Protein AF-A0A0Q7WEF3-F1 (afdb_monomer_lite)

Sequence (78 aa):
MLRKMKRTVICMHPLRAYRKARKLTLDDVVKETKLSKATVSRIEQHKNAPSADSLRRLCKFTGGLLTPNDFFGVERQS

Secondary structure (DSSP, 8-state):
----------PPPHHHHHHHHTT--HHHHHHHH---HHHHHHHHTTSSPPPHHHHHHHHHHTTTSS-GGGGS------

pLDDT: mean 86.51, std 18.55, range [39.06, 98.19]

Foldseek 3Di:
DDDPDPPPPPDFQPLVVLCVVVVHDLVNLCVQLVDDSVQSVCLRVLNDQDDPSSQVSSCVVSVNPDHSVSSDDPPPPD

Structure (mmCIF, N/CA/C/O backbone):
data_AF-A0A0Q7WEF3-F1
#
_entry.id   AF-A0A0Q7WEF3-F1
#
loop_
_atom_site.group_PDB
_atom_site.id
_atom_site.type_symbol
_atom_site.label_atom_id
_atom_site.label_alt_id
_atom_site.label_comp_id
_atom_site.label_asym_id
_atom_site.label_entity_id
_atom_site.label_seq_id
_atom_site.pdbx_PDB_ins_code
_atom_site.Cartn_x
_atom_site.Cartn_y
_atom_site.Cartn_z
_atom_site.occupancy
_atom_site.B_iso_or_equiv
_atom_site.auth_seq_id
_atom_site.auth_comp_id
_atom_site.auth_asym_id
_atom_site.auth_atom_id
_atom_site.pdbx_PDB_model_num
ATOM 1 N N . MET A 1 1 ? 2.449 22.464 -39.562 1.00 43.62 1 MET A N 1
ATOM 2 C CA . MET A 1 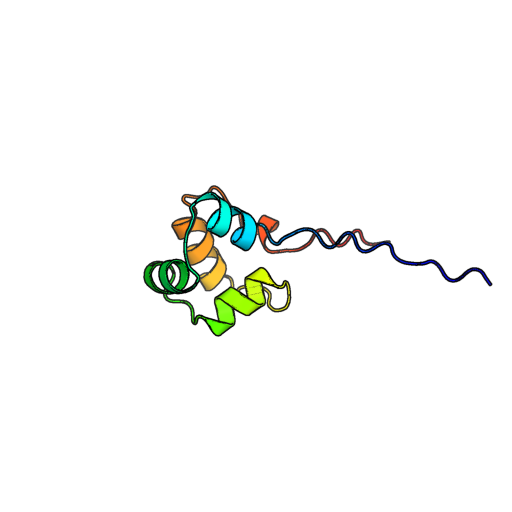1 ? 3.021 21.584 -38.516 1.00 43.62 1 MET A CA 1
ATOM 3 C C . MET A 1 1 ? 1.887 20.995 -37.685 1.00 43.62 1 MET A C 1
ATOM 5 O O . MET A 1 1 ? 1.208 21.740 -36.991 1.00 43.62 1 MET A O 1
ATOM 9 N N . LEU A 1 2 ? 1.630 19.690 -37.794 1.00 44.69 2 LEU A N 1
ATOM 10 C CA . LEU A 1 2 ? 0.557 19.018 -37.053 1.00 44.69 2 LEU A CA 1
ATOM 11 C C . LEU A 1 2 ? 1.040 18.723 -35.621 1.00 44.69 2 LEU A C 1
ATOM 13 O O . LEU A 1 2 ? 1.972 17.943 -35.422 1.00 44.69 2 LEU A O 1
ATOM 17 N N . ARG A 1 3 ? 0.443 19.373 -34.617 1.00 50.28 3 ARG A N 1
ATOM 18 C CA . ARG A 1 3 ? 0.760 19.161 -33.196 1.00 50.28 3 ARG A CA 1
ATOM 19 C C . ARG A 1 3 ? 0.294 17.749 -32.815 1.00 50.28 3 ARG A C 1
ATOM 21 O O . ARG A 1 3 ? -0.907 17.497 -32.761 1.00 50.28 3 ARG A O 1
ATOM 28 N N . LYS A 1 4 ? 1.220 16.806 -32.593 1.00 50.94 4 LYS A N 1
ATOM 29 C CA . LYS A 1 4 ? 0.883 15.452 -32.119 1.00 50.94 4 LYS A CA 1
ATOM 30 C C . LYS A 1 4 ? 0.235 15.559 -30.734 1.00 50.94 4 LYS A C 1
ATOM 32 O O . LYS A 1 4 ? 0.916 15.764 -29.734 1.00 50.94 4 LYS A O 1
ATOM 37 N N . MET A 1 5 ? -1.088 15.445 -30.684 1.00 50.75 5 MET A N 1
ATOM 38 C CA . MET A 1 5 ? -1.849 15.367 -29.441 1.00 50.75 5 MET A CA 1
ATOM 39 C C . MET A 1 5 ? -1.550 14.010 -28.791 1.00 50.75 5 MET A C 1
ATOM 41 O O . MET A 1 5 ? -2.018 12.976 -29.269 1.00 50.75 5 MET A O 1
ATOM 45 N N . LYS A 1 6 ? -0.730 13.992 -27.733 1.00 51.53 6 LYS A N 1
ATOM 46 C CA . LYS A 1 6 ? -0.509 12.785 -26.927 1.00 51.53 6 LYS A CA 1
ATOM 47 C C . LYS A 1 6 ? -1.845 12.428 -26.270 1.00 51.53 6 LYS A C 1
ATOM 49 O O . LYS A 1 6 ? -2.284 13.113 -25.351 1.00 51.53 6 LYS A O 1
ATOM 54 N N . ARG A 1 7 ? -2.535 11.402 -26.779 1.00 48.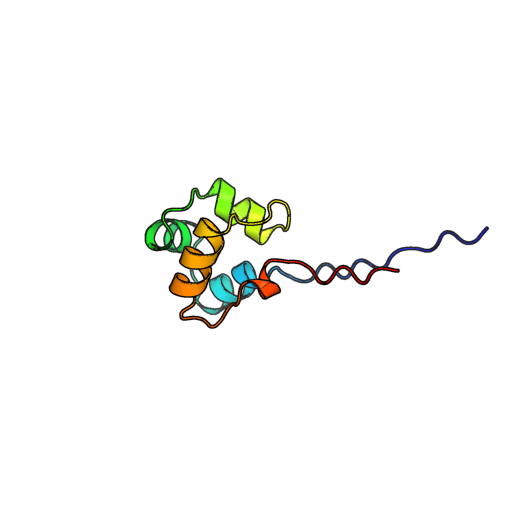25 7 ARG A N 1
ATOM 55 C CA . ARG A 1 7 ? -3.725 10.842 -26.126 1.00 48.25 7 ARG A CA 1
ATOM 56 C C . ARG A 1 7 ? -3.268 10.134 -24.854 1.00 48.25 7 ARG A C 1
ATOM 58 O O . ARG A 1 7 ? -2.942 8.952 -24.884 1.00 48.25 7 ARG A O 1
ATOM 65 N N . THR A 1 8 ? -3.211 10.862 -23.748 1.00 54.31 8 THR A N 1
ATOM 66 C CA . THR A 1 8 ? -3.023 10.260 -22.430 1.00 54.31 8 THR A CA 1
ATOM 67 C C . THR A 1 8 ? -4.340 9.599 -22.047 1.00 54.31 8 THR A C 1
ATOM 69 O O . THR A 1 8 ? -5.294 10.277 -21.670 1.00 54.31 8 THR A O 1
ATOM 72 N N . VAL A 1 9 ? -4.430 8.277 -22.179 1.00 56.81 9 VAL A N 1
ATOM 73 C CA . VAL A 1 9 ? -5.507 7.531 -21.525 1.00 56.81 9 VAL A CA 1
ATOM 74 C C . VAL A 1 9 ? -5.215 7.617 -20.032 1.00 56.81 9 VAL A C 1
ATOM 76 O O . VAL A 1 9 ? -4.274 6.992 -19.552 1.00 56.81 9 VAL A O 1
ATOM 79 N N . ILE A 1 10 ? -5.969 8.443 -19.306 1.00 58.62 10 ILE A N 1
ATOM 80 C CA . ILE A 1 10 ? -5.872 8.511 -17.846 1.00 58.62 10 ILE A CA 1
ATOM 81 C C . ILE A 1 10 ? -6.532 7.238 -17.310 1.00 58.62 10 ILE A C 1
ATOM 83 O O . ILE A 1 10 ? -7.734 7.203 -17.049 1.00 58.62 10 ILE A O 1
ATOM 87 N N . CYS A 1 11 ? -5.762 6.156 -17.219 1.00 74.00 11 CYS A N 1
ATOM 88 C CA . CYS A 1 11 ? -6.204 4.947 -16.544 1.00 74.00 11 CYS A CA 1
ATOM 89 C C . CYS A 1 11 ? -6.163 5.162 -15.023 1.00 74.00 11 CYS A C 1
ATOM 91 O O . CYS A 1 11 ? -5.329 5.892 -14.489 1.00 74.00 11 CYS A O 1
ATOM 93 N N . MET A 1 12 ? -7.118 4.567 -14.311 1.00 88.81 12 MET A N 1
ATOM 94 C CA . MET A 1 12 ? -7.140 4.602 -12.850 1.00 88.81 12 MET A CA 1
ATOM 95 C C . MET A 1 12 ? -5.951 3.803 -12.296 1.00 88.81 12 MET A C 1
ATOM 97 O O . MET A 1 12 ? -5.752 2.661 -12.703 1.00 88.81 12 MET A O 1
ATOM 101 N N . HIS A 1 13 ? -5.214 4.366 -11.331 1.00 93.69 13 HIS A N 1
ATOM 102 C CA . HIS A 1 13 ? -4.081 3.687 -10.694 1.00 93.69 13 HIS A CA 1
ATOM 103 C C . HIS A 1 13 ? -4.487 2.305 -10.136 1.00 93.69 13 HIS A C 1
ATOM 105 O O . HIS A 1 13 ? -5.499 2.229 -9.425 1.00 93.69 13 HIS A O 1
ATOM 111 N N . PRO A 1 14 ? -3.697 1.230 -10.340 1.00 95.38 14 PRO A N 1
ATOM 112 C CA . PRO A 1 14 ? -4.039 -0.120 -9.874 1.00 95.38 14 PRO A CA 1
ATOM 113 C C . PRO A 1 14 ? -4.354 -0.216 -8.374 1.00 95.38 14 PRO A C 1
ATOM 115 O O . PRO A 1 14 ? -5.372 -0.785 -7.989 1.00 95.38 14 PRO A O 1
ATOM 118 N N . LEU A 1 15 ? -3.566 0.442 -7.513 1.00 96.62 15 LEU A N 1
ATOM 119 C CA . LEU A 1 15 ? -3.880 0.576 -6.078 1.00 96.62 15 LEU A CA 1
ATOM 120 C C . LEU A 1 15 ? -5.281 1.158 -5.804 1.00 96.62 15 LEU A C 1
ATOM 122 O O . LEU A 1 15 ? -6.020 0.636 -4.968 1.00 96.62 15 LEU A O 1
ATOM 126 N N . ARG A 1 16 ? -5.678 2.209 -6.532 1.00 96.50 16 ARG A N 1
ATOM 127 C CA . ARG A 1 16 ? -7.003 2.825 -6.385 1.00 96.50 16 ARG A CA 1
ATOM 128 C C . ARG A 1 16 ? -8.105 1.876 -6.852 1.00 96.50 16 ARG A C 1
ATOM 130 O O . ARG A 1 16 ? -9.146 1.795 -6.198 1.00 96.50 16 ARG A O 1
ATOM 137 N N . ALA A 1 17 ? -7.865 1.148 -7.944 1.00 96.19 17 ALA A N 1
ATOM 138 C CA . ALA A 1 17 ? -8.768 0.119 -8.449 1.00 96.19 17 ALA A CA 1
ATOM 139 C C . ALA A 1 17 ? -8.996 -0.981 -7.401 1.00 96.19 17 ALA A C 1
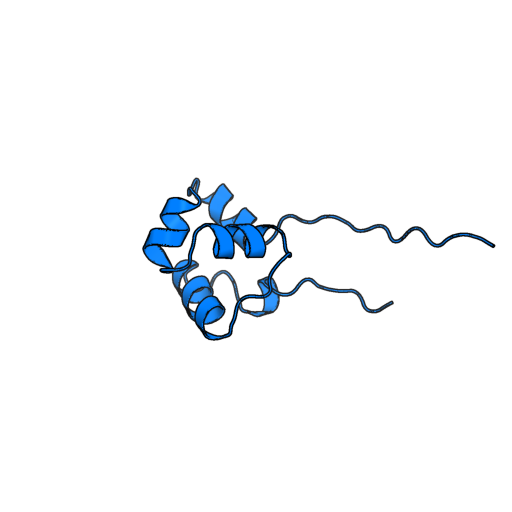ATOM 141 O O . ALA A 1 17 ? -10.136 -1.250 -7.022 1.00 96.19 17 ALA A O 1
ATOM 142 N N . TYR A 1 18 ? -7.905 -1.534 -6.861 1.00 97.44 18 TYR A N 1
ATOM 143 C CA . TYR A 1 18 ? -7.915 -2.546 -5.806 1.00 97.44 18 TYR A CA 1
ATOM 144 C C . TYR A 1 18 ? -8.735 -2.096 -4.592 1.00 97.44 18 TYR A C 1
ATOM 146 O O . TYR A 1 18 ? -9.618 -2.820 -4.121 1.00 97.44 18 TYR A O 1
ATOM 154 N N . ARG A 1 19 ? -8.465 -0.877 -4.107 1.00 97.56 19 ARG A N 1
ATOM 155 C CA . ARG A 1 19 ? -9.113 -0.299 -2.929 1.00 97.56 19 ARG A CA 1
ATOM 156 C C . ARG A 1 19 ? -10.617 -0.127 -3.140 1.00 97.56 19 ARG A C 1
ATOM 158 O O . ARG A 1 19 ? -11.409 -0.528 -2.289 1.00 97.56 19 ARG A O 1
ATOM 165 N N . LYS A 1 20 ? -11.021 0.447 -4.278 1.00 97.25 20 LYS A N 1
ATOM 166 C CA . LYS A 1 20 ? -12.435 0.681 -4.605 1.00 97.25 20 LYS A CA 1
ATOM 167 C C . LYS A 1 20 ? -13.208 -0.619 -4.807 1.00 97.25 20 LYS A C 1
ATOM 169 O O . LYS A 1 20 ? -14.315 -0.721 -4.286 1.00 97.25 20 LYS A O 1
ATOM 174 N N . ALA A 1 21 ? -12.618 -1.615 -5.468 1.00 97.50 21 ALA A N 1
ATOM 175 C CA . ALA A 1 21 ? -13.235 -2.930 -5.647 1.00 97.50 21 ALA A CA 1
ATOM 176 C C . ALA A 1 21 ? -13.549 -3.619 -4.306 1.00 97.50 21 ALA A C 1
ATOM 178 O O . ALA A 1 21 ? -14.556 -4.309 -4.182 1.00 97.50 21 ALA A O 1
ATOM 179 N N . ARG A 1 22 ? -12.725 -3.377 -3.279 1.00 97.69 22 ARG A N 1
ATOM 180 C CA . ARG A 1 22 ? -12.903 -3.910 -1.918 1.00 97.69 22 ARG A CA 1
ATOM 181 C C . ARG A 1 22 ? -13.653 -2.972 -0.969 1.00 97.69 22 ARG A C 1
ATOM 183 O O . ARG A 1 22 ? -13.719 -3.251 0.220 1.00 97.69 22 ARG A O 1
ATOM 190 N N . LYS A 1 23 ? -14.212 -1.865 -1.475 1.00 98.06 23 LYS A N 1
ATOM 191 C CA . LYS A 1 23 ? -14.919 -0.837 -0.684 1.00 98.06 23 LYS A CA 1
ATOM 192 C C . LYS A 1 23 ? -14.088 -0.261 0.477 1.00 98.06 23 LYS A C 1
ATOM 194 O O . LYS A 1 23 ? -14.643 0.188 1.472 1.00 98.06 23 LYS A O 1
ATOM 199 N N . LEU A 1 24 ? -12.765 -0.228 0.324 1.00 97.69 24 LEU A N 1
ATOM 200 C CA . LEU A 1 24 ? -11.845 0.286 1.335 1.00 97.69 24 LEU A CA 1
ATOM 201 C C . LEU A 1 24 ? -11.721 1.818 1.255 1.00 97.69 24 LEU A C 1
ATOM 203 O O . LEU A 1 24 ? -11.683 2.435 0.175 1.00 97.69 24 LEU A O 1
ATOM 207 N N . THR A 1 25 ? -11.619 2.455 2.413 1.00 97.94 25 THR A N 1
ATOM 208 C CA . THR A 1 25 ? -11.284 3.873 2.543 1.00 97.94 25 THR A CA 1
ATOM 209 C C . THR A 1 25 ? -9.773 4.080 2.410 1.00 97.94 25 THR A C 1
ATOM 211 O O . THR A 1 25 ? -8.985 3.133 2.401 1.00 97.94 25 THR A O 1
ATOM 214 N N . LEU A 1 26 ? -9.336 5.335 2.263 1.00 97.38 26 LEU A N 1
ATOM 215 C CA . LEU A 1 26 ? -7.902 5.638 2.337 1.00 97.38 26 LEU A CA 1
ATOM 216 C C . LEU A 1 26 ? -7.340 5.347 3.734 1.00 97.38 26 LEU A C 1
ATOM 218 O O . LEU A 1 26 ? -6.184 4.950 3.842 1.00 97.38 26 LEU A O 1
ATOM 222 N N . ASP A 1 27 ? -8.149 5.526 4.780 1.00 97.88 27 ASP A N 1
ATOM 223 C CA . ASP A 1 27 ? -7.720 5.311 6.162 1.00 97.88 27 ASP A CA 1
ATOM 224 C C . ASP A 1 27 ? -7.485 3.823 6.456 1.00 97.88 27 ASP A C 1
ATOM 226 O O . ASP A 1 27 ? -6.524 3.489 7.147 1.00 97.88 27 ASP A O 1
ATOM 230 N N . ASP A 1 28 ? -8.253 2.924 5.832 1.00 98.19 28 ASP A N 1
ATOM 231 C CA . ASP A 1 28 ? -8.010 1.476 5.918 1.00 98.19 28 ASP A CA 1
ATOM 232 C C . ASP A 1 28 ? -6.635 1.103 5.348 1.00 98.19 28 ASP A C 1
ATOM 234 O O . ASP A 1 28 ? -5.865 0.367 5.963 1.00 98.19 28 ASP A O 1
ATOM 238 N N . VAL A 1 29 ? -6.275 1.674 4.194 1.00 97.81 29 VAL A N 1
ATOM 239 C CA . VAL A 1 29 ? -4.968 1.418 3.564 1.00 97.81 29 VAL A CA 1
ATOM 240 C C . VAL A 1 29 ? -3.843 1.955 4.442 1.00 97.81 29 VAL A C 1
ATOM 242 O O . VAL A 1 29 ? -2.823 1.293 4.618 1.00 97.81 29 VAL A O 1
ATOM 245 N N . VAL A 1 30 ? -4.021 3.147 5.015 1.00 98.06 30 VAL A N 1
ATOM 246 C CA . VAL A 1 30 ? -3.061 3.772 5.936 1.00 98.06 30 VAL A CA 1
ATOM 247 C C . VAL A 1 30 ? -2.846 2.905 7.174 1.00 98.06 30 VAL A C 1
ATOM 249 O O . VAL A 1 30 ? -1.701 2.666 7.564 1.00 98.06 30 VAL A O 1
ATOM 252 N N . LYS A 1 31 ? -3.929 2.390 7.768 1.00 97.94 31 LYS A N 1
ATOM 253 C CA . LYS A 1 31 ? -3.880 1.553 8.971 1.00 97.94 31 LYS A CA 1
ATOM 254 C C . LYS A 1 31 ? -3.052 0.286 8.757 1.00 97.94 31 LYS A C 1
ATOM 256 O O . LYS A 1 31 ? -2.245 -0.046 9.630 1.00 97.94 31 LYS A O 1
ATOM 261 N N . GLU A 1 32 ? -3.207 -0.364 7.606 1.00 97.12 32 GLU A N 1
ATOM 262 C CA . GLU A 1 32 ? -2.519 -1.619 7.278 1.00 97.12 32 GLU A CA 1
ATOM 263 C C . GLU A 1 32 ? -1.087 -1.407 6.767 1.00 97.12 32 GLU A C 1
ATOM 265 O O . GLU A 1 32 ? -0.156 -2.104 7.166 1.00 97.12 32 GLU A O 1
ATOM 270 N N . THR A 1 33 ? -0.870 -0.408 5.910 1.00 97.50 33 THR A N 1
ATOM 271 C CA . THR A 1 33 ? 0.442 -0.169 5.274 1.00 97.50 33 THR A CA 1
ATOM 272 C C . THR A 1 33 ? 1.379 0.693 6.118 1.00 97.50 33 THR A C 1
ATOM 274 O O . THR A 1 33 ? 2.577 0.777 5.830 1.00 97.50 33 THR A O 1
ATOM 277 N N . LYS A 1 34 ? 0.851 1.370 7.146 1.00 97.75 34 LYS A N 1
ATOM 278 C CA . LYS A 1 34 ? 1.563 2.375 7.955 1.00 97.75 34 LYS A CA 1
ATOM 279 C C . LYS A 1 34 ? 2.169 3.509 7.116 1.00 97.75 34 LYS A C 1
ATOM 281 O O . LYS A 1 34 ? 3.162 4.116 7.511 1.00 97.75 34 LYS A O 1
ATOM 286 N N . LEU A 1 35 ? 1.609 3.776 5.936 1.00 97.25 35 LEU A N 1
ATOM 287 C CA . LEU A 1 35 ? 1.956 4.931 5.110 1.00 97.25 35 LEU A CA 1
ATOM 288 C C . LEU A 1 35 ? 1.074 6.119 5.483 1.00 97.25 35 LEU A C 1
ATOM 290 O O . LEU A 1 35 ? -0.057 5.941 5.917 1.00 97.25 35 LEU A O 1
ATOM 294 N N . SER A 1 36 ? 1.554 7.343 5.265 1.00 97.75 36 SER A N 1
ATOM 295 C CA . SER A 1 36 ? 0.706 8.519 5.471 1.00 97.75 36 SER A CA 1
ATOM 296 C C . SER A 1 36 ? -0.432 8.570 4.441 1.00 97.75 36 SER A C 1
ATOM 298 O O . SER A 1 36 ? -0.254 8.196 3.276 1.00 97.75 36 SER A O 1
ATOM 300 N N . LYS A 1 37 ? -1.587 9.119 4.834 1.00 97.50 37 LYS A N 1
ATOM 301 C CA . LYS A 1 37 ? -2.733 9.333 3.932 1.00 97.50 37 LYS A CA 1
ATOM 302 C C . LYS A 1 37 ? -2.354 10.157 2.698 1.00 97.50 37 LYS A C 1
ATOM 304 O O . LYS A 1 37 ? -2.788 9.851 1.587 1.00 97.50 37 LYS A O 1
ATOM 309 N N . ALA A 1 38 ? -1.499 11.167 2.878 1.00 97.56 38 ALA A N 1
ATOM 310 C CA . ALA A 1 38 ? -0.976 11.991 1.791 1.00 97.56 38 ALA A CA 1
ATOM 311 C C . ALA A 1 38 ? -0.113 11.176 0.813 1.00 97.56 38 ALA A C 1
ATOM 313 O O . ALA A 1 38 ? -0.260 11.322 -0.400 1.00 97.56 38 ALA A O 1
ATOM 314 N N . THR A 1 39 ? 0.744 10.286 1.325 1.00 97.06 39 THR A N 1
ATOM 315 C CA . THR A 1 39 ? 1.565 9.382 0.507 1.00 97.06 39 THR A CA 1
ATOM 316 C C . THR A 1 39 ? 0.687 8.457 -0.330 1.00 97.06 39 THR A C 1
ATOM 318 O O . THR A 1 39 ? 0.841 8.432 -1.548 1.00 97.06 39 THR A O 1
ATOM 321 N N . VAL A 1 40 ? -0.272 7.762 0.293 1.00 97.31 40 VAL A N 1
ATOM 322 C CA . VAL A 1 40 ? -1.195 6.853 -0.412 1.00 97.31 40 VAL A CA 1
ATOM 323 C C . VAL A 1 40 ? -1.984 7.605 -1.487 1.00 97.31 40 VAL A C 1
ATOM 325 O O . V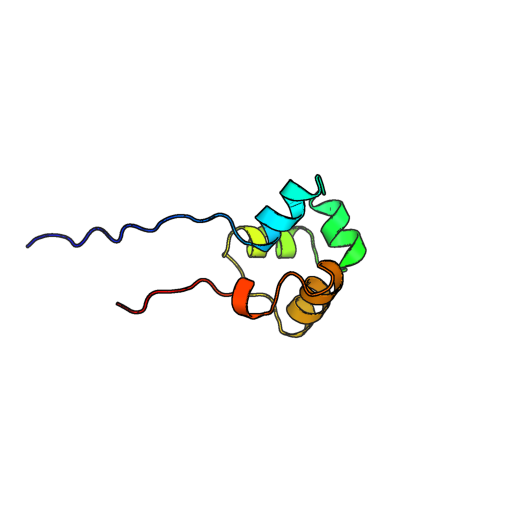AL A 1 40 ? -2.062 7.158 -2.628 1.00 97.31 40 VAL A O 1
ATOM 328 N N . SER A 1 41 ? -2.502 8.793 -1.161 1.00 96.75 41 SER A N 1
ATOM 329 C CA . SER A 1 41 ? -3.246 9.632 -2.106 1.00 96.75 41 SER A CA 1
ATOM 330 C C . SER A 1 41 ? -2.403 10.071 -3.309 1.00 96.75 41 SER A C 1
ATOM 332 O O . SER A 1 41 ? -2.885 10.040 -4.441 1.00 96.75 41 SER A O 1
ATOM 334 N N . ARG A 1 42 ? -1.133 10.451 -3.100 1.00 95.50 42 ARG A N 1
ATOM 335 C CA . ARG A 1 42 ? -0.220 10.812 -4.199 1.00 95.50 42 ARG A CA 1
ATOM 336 C C . ARG A 1 42 ? 0.127 9.612 -5.078 1.00 95.50 42 ARG A C 1
ATOM 338 O O . ARG A 1 42 ? 0.177 9.782 -6.293 1.00 95.50 42 ARG A O 1
ATOM 345 N N . ILE A 1 43 ? 0.312 8.430 -4.487 1.00 95.25 43 ILE A N 1
ATOM 346 C CA . ILE A 1 43 ? 0.514 7.180 -5.235 1.00 95.25 43 ILE A CA 1
ATOM 347 C C . ILE A 1 43 ? -0.709 6.906 -6.117 1.00 95.25 43 ILE A C 1
ATOM 349 O O . ILE A 1 43 ? -0.568 6.815 -7.328 1.00 95.25 43 ILE A O 1
ATOM 353 N N . GLU A 1 44 ? -1.928 6.912 -5.561 1.00 95.19 44 GLU A N 1
ATOM 354 C CA . GLU A 1 44 ? -3.170 6.688 -6.330 1.00 95.19 44 GLU A CA 1
ATOM 355 C C . GLU A 1 44 ? -3.425 7.706 -7.458 1.00 95.19 44 GLU A C 1
ATOM 357 O O . GLU A 1 44 ? -4.269 7.471 -8.325 1.00 95.19 44 GLU A O 1
ATOM 362 N N . GLN A 1 45 ? -2.735 8.846 -7.434 1.00 92.38 45 GLN A N 1
ATOM 363 C CA . GLN A 1 45 ? -2.803 9.901 -8.446 1.00 92.38 45 GLN A CA 1
ATOM 364 C C . GLN A 1 45 ? -1.617 9.874 -9.423 1.00 92.38 45 GLN A C 1
ATOM 366 O O . GLN A 1 45 ? -1.484 10.809 -10.207 1.00 92.38 45 GLN A O 1
ATOM 371 N N . HIS A 1 46 ? -0.741 8.864 -9.358 1.00 90.75 46 HIS A N 1
ATOM 372 C CA . HIS A 1 46 ? 0.518 8.798 -10.114 1.00 90.75 46 HIS A CA 1
ATOM 373 C C . HIS A 1 46 ? 1.460 9.998 -9.874 1.00 90.75 46 HIS A C 1
ATOM 375 O O . HIS A 1 46 ? 2.331 10.286 -10.686 1.00 90.75 46 HIS A O 1
ATOM 381 N N . LYS A 1 47 ? 1.303 10.717 -8.754 1.00 90.56 47 LYS A N 1
ATOM 382 C CA . LYS A 1 47 ? 2.117 11.898 -8.400 1.00 90.56 47 LYS A CA 1
ATOM 383 C C . LYS A 1 47 ? 3.366 11.555 -7.597 1.00 90.56 47 LYS A C 1
ATOM 385 O O . LYS A 1 47 ? 4.189 12.430 -7.349 1.00 90.56 47 LY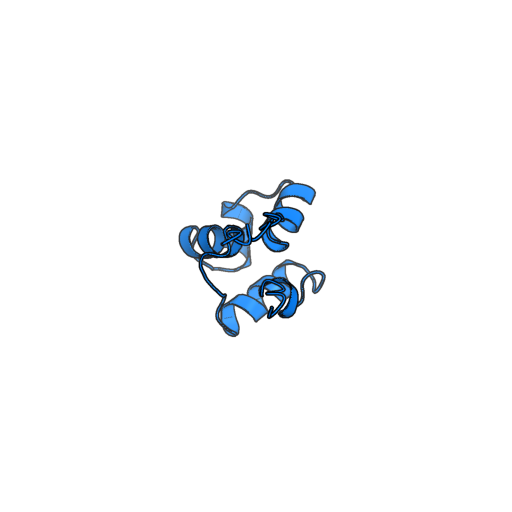S A O 1
ATOM 390 N N . ASN A 1 48 ? 3.462 10.328 -7.097 1.00 91.56 48 ASN A N 1
ATOM 391 C CA . ASN A 1 48 ? 4.597 9.877 -6.310 1.00 91.56 48 ASN A CA 1
ATOM 392 C C . ASN A 1 48 ? 4.850 8.394 -6.569 1.00 91.56 48 ASN A C 1
ATOM 394 O O . ASN A 1 48 ? 3.947 7.579 -6.373 1.00 91.56 48 ASN A O 1
ATOM 398 N N . ALA A 1 49 ? 6.075 8.064 -6.970 1.00 90.38 49 ALA A N 1
ATOM 399 C CA . ALA A 1 49 ? 6.537 6.690 -7.038 1.00 90.38 49 ALA A CA 1
ATOM 400 C C . ALA A 1 49 ? 6.823 6.180 -5.610 1.00 90.38 49 ALA A C 1
ATOM 402 O O . ALA A 1 49 ? 7.558 6.828 -4.860 1.00 90.38 49 ALA A O 1
ATOM 403 N N . PRO A 1 50 ? 6.258 5.038 -5.189 1.00 94.12 50 PRO A N 1
ATOM 404 C CA . PRO A 1 50 ? 6.533 4.504 -3.865 1.00 94.12 50 PRO A CA 1
ATOM 405 C C . PRO A 1 50 ? 8.000 4.063 -3.730 1.00 94.12 50 PRO A C 1
ATOM 407 O O . PRO A 1 50 ? 8.577 3.483 -4.647 1.00 94.12 50 PRO A O 1
ATOM 410 N N . SER A 1 51 ? 8.596 4.288 -2.554 1.00 96.12 51 SER A N 1
ATOM 411 C CA . SER A 1 51 ? 9.915 3.735 -2.218 1.00 96.12 51 SER A CA 1
ATOM 412 C C . SER A 1 51 ? 9.889 2.202 -2.187 1.00 96.12 51 SER A C 1
ATOM 414 O O . SER A 1 51 ? 8.825 1.604 -2.021 1.00 96.12 51 SER A O 1
ATOM 416 N N . ALA A 1 52 ? 11.057 1.554 -2.247 1.00 96.06 52 ALA A N 1
ATOM 417 C CA . ALA A 1 52 ? 11.162 0.092 -2.149 1.00 96.06 52 ALA A CA 1
ATOM 418 C C . ALA A 1 52 ? 10.462 -0.474 -0.899 1.00 96.06 52 ALA A C 1
ATOM 420 O O . ALA A 1 52 ? 9.815 -1.520 -0.951 1.00 96.06 52 ALA A O 1
ATOM 421 N N . ASP A 1 53 ? 10.544 0.241 0.225 1.00 97.19 53 ASP A N 1
ATOM 422 C CA . ASP A 1 53 ? 9.859 -0.163 1.447 1.00 97.19 53 ASP A CA 1
ATOM 423 C C . ASP A 1 53 ? 8.339 0.010 1.363 1.00 97.19 53 ASP A C 1
ATOM 425 O O . ASP A 1 53 ? 7.588 -0.899 1.716 1.00 97.19 53 ASP A O 1
ATOM 429 N N . SER A 1 54 ? 7.876 1.128 0.799 1.00 97.56 54 SER A N 1
ATOM 430 C CA . SER A 1 54 ? 6.447 1.355 0.550 1.00 97.56 54 SER A CA 1
ATOM 431 C C . SER A 1 54 ? 5.872 0.289 -0.384 1.00 97.56 54 SER A C 1
ATOM 433 O O . SER A 1 54 ? 4.793 -0.236 -0.119 1.00 97.56 54 SER A O 1
ATOM 435 N N . LEU A 1 55 ? 6.611 -0.078 -1.438 1.00 97.62 55 LEU A N 1
ATOM 436 C CA . LEU A 1 55 ? 6.245 -1.143 -2.370 1.00 97.62 55 LEU A CA 1
ATOM 437 C C . LEU A 1 55 ? 6.069 -2.477 -1.654 1.00 97.62 55 LEU A C 1
ATOM 439 O O . LEU A 1 55 ? 5.027 -3.103 -1.819 1.00 97.62 55 LEU A O 1
ATOM 443 N N . ARG A 1 56 ? 7.025 -2.894 -0.812 1.00 97.81 56 ARG A N 1
ATOM 444 C CA . ARG A 1 56 ? 6.898 -4.140 -0.036 1.00 97.81 56 ARG A CA 1
ATOM 445 C C . ARG A 1 56 ? 5.627 -4.161 0.806 1.00 97.81 56 ARG A C 1
ATOM 447 O O . ARG A 1 56 ? 4.897 -5.151 0.790 1.00 97.81 56 ARG A O 1
ATOM 454 N N . ARG A 1 57 ? 5.337 -3.066 1.514 1.00 98.19 57 ARG A N 1
ATOM 455 C CA . ARG A 1 57 ? 4.138 -2.959 2.360 1.00 98.19 57 ARG A CA 1
ATOM 456 C C . ARG A 1 57 ? 2.852 -2.997 1.537 1.00 98.19 57 ARG A C 1
ATOM 458 O O . ARG A 1 57 ? 1.908 -3.675 1.928 1.00 98.19 57 ARG A O 1
ATOM 465 N N . LEU A 1 58 ? 2.819 -2.313 0.395 1.00 98.06 58 LEU A N 1
ATOM 466 C CA . LEU A 1 58 ? 1.658 -2.277 -0.498 1.00 98.06 58 LEU A CA 1
ATOM 467 C C . LEU A 1 58 ? 1.423 -3.623 -1.201 1.00 98.06 58 LEU A C 1
ATOM 469 O O . LEU A 1 58 ? 0.289 -4.096 -1.247 1.00 98.06 58 LEU A O 1
ATOM 473 N N . CYS A 1 59 ? 2.479 -4.283 -1.676 1.00 97.88 59 CYS A N 1
ATOM 474 C CA . CYS A 1 59 ? 2.390 -5.627 -2.254 1.00 97.88 59 CYS A CA 1
ATOM 475 C C . CYS A 1 59 ? 1.877 -6.623 -1.204 1.00 97.88 59 CYS A C 1
ATOM 477 O O . CYS A 1 59 ? 0.943 -7.375 -1.471 1.00 97.88 59 CYS A O 1
ATOM 479 N N . LYS A 1 60 ? 2.396 -6.561 0.032 1.00 97.94 60 LYS A N 1
ATOM 480 C CA . LYS A 1 60 ? 1.905 -7.384 1.148 1.00 97.94 60 LYS A CA 1
ATOM 481 C C . LYS A 1 60 ? 0.437 -7.099 1.480 1.00 97.94 60 LYS A C 1
ATOM 483 O O . LYS A 1 60 ? -0.341 -8.036 1.616 1.00 97.94 60 LYS A O 1
ATOM 488 N N . PHE A 1 61 ? 0.044 -5.828 1.570 1.00 97.94 61 PHE A N 1
ATOM 489 C CA . PHE A 1 61 ? -1.342 -5.414 1.831 1.00 97.94 61 PHE A CA 1
ATOM 490 C C . PHE A 1 61 ? -2.325 -5.932 0.773 1.00 97.94 61 PHE A C 1
ATOM 492 O O . PHE A 1 61 ? -3.454 -6.297 1.092 1.00 97.94 61 PHE A O 1
ATOM 499 N N . THR A 1 62 ? -1.897 -5.991 -0.488 1.00 97.44 62 THR A N 1
ATOM 500 C CA . THR A 1 62 ? -2.724 -6.534 -1.574 1.00 97.44 62 THR A CA 1
ATOM 501 C C . THR A 1 62 ? -2.674 -8.056 -1.697 1.00 97.44 62 THR A C 1
ATOM 503 O O . THR A 1 62 ? -3.270 -8.607 -2.621 1.00 97.44 62 THR A O 1
ATOM 506 N N . GLY A 1 63 ? -1.978 -8.747 -0.787 1.00 96.81 63 GLY A N 1
ATOM 507 C CA . GLY A 1 63 ? -1.796 -10.198 -0.842 1.00 96.81 63 GLY A CA 1
ATOM 508 C C . GLY A 1 63 ? -0.998 -10.658 -2.064 1.00 96.81 63 GLY A C 1
ATOM 509 O O . GLY A 1 63 ? -1.209 -11.765 -2.542 1.00 96.81 63 GLY A O 1
ATOM 510 N N . GLY A 1 64 ? -0.134 -9.796 -2.609 1.00 95.75 64 GLY A N 1
ATOM 511 C CA . GLY A 1 64 ? 0.624 -10.063 -3.832 1.00 95.75 64 GLY A CA 1
ATOM 512 C C . GLY A 1 64 ? -0.169 -9.889 -5.129 1.00 95.75 64 GLY A C 1
ATOM 513 O O . GLY A 1 64 ? 0.381 -10.134 -6.197 1.00 95.75 64 GLY A O 1
ATOM 514 N N . LEU A 1 65 ? -1.433 -9.447 -5.066 1.00 96.38 65 LEU A N 1
ATOM 515 C CA . LEU A 1 65 ? -2.234 -9.194 -6.268 1.00 96.38 65 LEU A CA 1
ATOM 516 C C . LEU A 1 65 ? -1.695 -8.013 -7.085 1.00 96.38 65 LEU A C 1
ATOM 518 O O . LEU A 1 65 ? -1.824 -8.011 -8.304 1.00 96.38 65 LEU A O 1
ATOM 522 N N . LEU A 1 66 ? -1.116 -7.013 -6.412 1.00 96.25 66 LEU A N 1
ATOM 523 C CA . LEU A 1 66 ? -0.313 -5.985 -7.064 1.00 96.25 66 LEU A CA 1
ATOM 524 C C . LEU A 1 66 ? 1.167 -6.302 -6.875 1.00 96.25 66 LEU A C 1
ATOM 526 O O . LEU A 1 66 ? 1.626 -6.605 -5.771 1.00 96.25 66 LEU A O 1
ATOM 530 N N . THR A 1 67 ? 1.906 -6.165 -7.964 1.00 96.19 67 THR A N 1
ATOM 531 C CA . THR A 1 67 ? 3.357 -6.290 -8.050 1.00 96.19 67 THR A CA 1
ATOM 532 C C . THR A 1 67 ? 4.002 -4.905 -8.143 1.00 96.19 67 THR A C 1
ATOM 534 O O . THR A 1 67 ? 3.316 -3.925 -8.440 1.00 96.19 67 THR A O 1
ATOM 537 N N . PRO A 1 68 ? 5.326 -4.775 -7.936 1.00 94.94 68 PRO A N 1
ATOM 538 C CA . PRO A 1 68 ? 6.011 -3.497 -8.108 1.00 94.94 68 PRO A CA 1
ATOM 539 C C . PRO A 1 68 ? 5.757 -2.826 -9.462 1.00 94.94 68 PRO A C 1
ATOM 541 O O . PRO A 1 68 ? 5.588 -1.610 -9.503 1.00 94.94 68 PRO A O 1
ATOM 544 N N . ASN A 1 69 ? 5.651 -3.606 -10.542 1.00 92.56 69 ASN A N 1
ATOM 545 C CA . ASN A 1 69 ? 5.417 -3.082 -11.889 1.00 92.56 69 ASN A CA 1
ATOM 546 C C . ASN A 1 69 ? 4.070 -2.355 -12.018 1.00 92.56 69 ASN A C 1
ATOM 548 O O . ASN A 1 69 ? 3.973 -1.411 -12.792 1.00 92.56 69 ASN A O 1
ATOM 552 N N . ASP A 1 70 ? 3.061 -2.711 -11.219 1.00 92.69 70 ASP A N 1
ATOM 553 C CA . ASP A 1 70 ? 1.740 -2.067 -11.250 1.00 92.69 70 ASP A CA 1
ATOM 554 C C . ASP A 1 70 ? 1.744 -0.630 -10.696 1.00 92.69 70 ASP A C 1
ATOM 556 O O . ASP A 1 70 ? 0.782 0.119 -10.876 1.00 92.69 70 ASP A O 1
ATOM 560 N N . PHE A 1 71 ? 2.807 -0.225 -9.994 1.00 91.81 71 PHE A N 1
ATOM 561 C CA . PHE A 1 71 ? 2.950 1.126 -9.435 1.00 91.81 71 PHE A CA 1
ATOM 562 C C . PHE A 1 71 ? 3.684 2.084 -10.372 1.00 91.81 71 PHE A C 1
ATOM 564 O O . PHE A 1 71 ? 3.668 3.296 -10.149 1.00 91.81 71 PHE A O 1
ATOM 571 N N . PHE A 1 72 ? 4.311 1.558 -11.421 1.00 85.75 72 PHE A N 1
ATOM 572 C CA . PHE A 1 72 ? 4.998 2.347 -12.428 1.00 85.75 72 PHE A CA 1
ATOM 573 C C . PHE A 1 72 ? 4.126 2.365 -13.681 1.00 85.75 72 PHE A C 1
ATOM 575 O O . PHE A 1 72 ? 3.772 1.326 -14.231 1.00 85.75 72 PHE A O 1
ATOM 582 N N . GLY A 1 73 ? 3.702 3.558 -14.101 1.00 71.44 73 GLY A N 1
ATOM 583 C CA . GLY A 1 73 ? 2.911 3.693 -15.318 1.00 71.44 73 GLY A CA 1
ATOM 584 C C . GLY A 1 73 ? 3.682 3.130 -16.510 1.00 71.44 73 GLY A C 1
ATOM 585 O O . GLY A 1 73 ? 4.893 3.318 -16.611 1.00 71.44 73 GLY A O 1
ATOM 586 N N .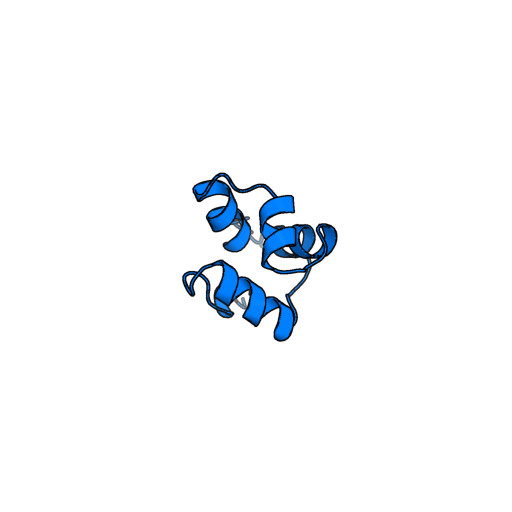 VAL A 1 74 ? 2.979 2.463 -17.425 1.00 59.00 74 VAL A N 1
ATOM 587 C CA . VAL A 1 74 ? 3.547 2.088 -18.722 1.00 59.00 74 VAL A CA 1
ATOM 588 C C . VAL A 1 74 ? 3.681 3.376 -19.533 1.00 59.00 74 VAL A C 1
ATOM 590 O O . VAL A 1 74 ? 2.815 3.717 -20.338 1.00 59.00 74 VAL A O 1
ATOM 593 N N . GLU A 1 75 ? 4.731 4.159 -19.287 1.00 53.12 75 GLU A N 1
ATOM 594 C CA . GLU A 1 75 ? 5.157 5.137 -20.276 1.00 53.12 75 GLU A CA 1
ATOM 595 C C . GLU A 1 75 ? 5.528 4.335 -21.520 1.00 53.12 75 GLU A C 1
ATOM 597 O O . GLU A 1 75 ? 6.576 3.695 -21.586 1.00 53.12 75 GLU A O 1
ATOM 602 N N . ARG A 1 76 ? 4.640 4.333 -22.522 1.00 45.84 76 ARG A N 1
ATOM 603 C CA . ARG A 1 76 ? 5.075 4.032 -23.879 1.00 45.84 76 ARG A CA 1
ATOM 604 C C . ARG A 1 76 ? 6.073 5.122 -24.237 1.00 45.84 76 ARG A C 1
ATOM 606 O O . ARG A 1 76 ? 5.673 6.235 -24.589 1.00 45.84 76 ARG A O 1
ATOM 613 N N . GLN A 1 77 ? 7.353 4.794 -24.098 1.00 42.09 77 GLN A N 1
ATOM 614 C CA . GLN A 1 77 ? 8.424 5.515 -24.761 1.00 42.09 77 GLN A CA 1
ATOM 615 C C . GLN A 1 77 ? 8.009 5.630 -26.231 1.00 42.09 77 GLN A C 1
ATOM 617 O O . GLN A 1 77 ? 7.713 4.631 -26.889 1.00 42.09 77 GLN A O 1
ATOM 622 N N . SER A 1 78 ? 7.796 6.874 -26.652 1.00 39.06 78 SER A N 1
ATOM 623 C CA . SER A 1 78 ? 7.519 7.232 -28.043 1.00 39.06 78 SER A CA 1
ATOM 624 C C . SER A 1 78 ? 8.826 7.326 -28.801 1.00 39.06 78 SER A C 1
ATOM 626 O O . SER A 1 78 ? 9.804 7.772 -28.161 1.00 39.06 78 SER A O 1
#

Radius of gyration: 14.29 Å; chains: 1; bounding box: 26×32×48 Å